Protein AF-A0A1B0GJ29-F1 (afdb_monomer_lite)

Radius of gyration: 15.92 Å; chains: 1; bounding box: 40×26×36 Å

Secondary structure (DSSP, 8-state):
-HHHHHHHHH-GGGHHHHHHHHHHHHHH--HHHHHHHHHHHHHHHTT-----TT-----HHHHHHH-TT-TTS--------HHHHHHHHHHHHHHH-

Organism: Lutzomyia longipalpis (NCBI:txid7200)

Structure (mmCIF, N/CA/C/O backbone):
data_AF-A0A1B0GJ29-F1
#
_entry.id   AF-A0A1B0GJ29-F1
#
loop_
_atom_site.group_PDB
_atom_site.id
_atom_site.type_symbol
_atom_site.label_atom_id
_atom_site.label_alt_id
_atom_site.label_comp_id
_atom_site.label_asym_id
_atom_site.label_entity_id
_atom_site.label_seq_id
_atom_site.pdbx_PDB_ins_code
_atom_site.Cartn_x
_atom_site.Cartn_y
_atom_site.Cartn_z
_atom_site.occupancy
_atom_site.B_iso_or_equiv
_atom_site.auth_seq_id
_atom_site.auth_comp_id
_atom_site.auth_asym_id
_atom_site.auth_atom_id
_atom_site.pdbx_PDB_model_num
ATOM 1 N N . MET A 1 1 ? -6.632 -14.093 0.841 1.00 64.50 1 MET A N 1
ATOM 2 C CA . MET A 1 1 ? -5.623 -13.131 0.338 1.00 64.50 1 MET A CA 1
ATOM 3 C C . MET A 1 1 ? -4.986 -13.488 -1.007 1.00 64.50 1 MET A C 1
ATOM 5 O O . MET A 1 1 ? -4.363 -12.629 -1.616 1.00 64.50 1 MET A O 1
ATOM 9 N N . PHE A 1 2 ? -5.166 -14.718 -1.501 1.00 80.62 2 PHE A N 1
ATOM 10 C CA . PHE A 1 2 ? -4.617 -15.188 -2.777 1.00 80.62 2 PHE A CA 1
ATOM 11 C C . PHE A 1 2 ? -4.910 -14.258 -3.969 1.00 80.62 2 PHE A C 1
ATOM 13 O O . PHE A 1 2 ? -4.029 -14.010 -4.783 1.00 80.62 2 PHE A O 1
ATOM 20 N N . LEU A 1 3 ? -6.113 -13.671 -4.015 1.00 87.50 3 LEU A N 1
ATOM 21 C CA . LEU A 1 3 ? -6.503 -12.731 -5.064 1.00 87.50 3 LEU A CA 1
ATOM 22 C C . LEU A 1 3 ? -5.621 -11.475 -5.102 1.00 87.50 3 LEU A C 1
ATOM 24 O O . LEU A 1 3 ? -5.167 -11.107 -6.176 1.00 87.50 3 LEU A O 1
ATOM 28 N N . SER A 1 4 ? -5.331 -10.863 -3.947 1.00 86.94 4 SER A N 1
ATOM 29 C CA . SER A 1 4 ? -4.473 -9.669 -3.884 1.00 86.94 4 SER A CA 1
ATOM 30 C C . SER A 1 4 ? -3.076 -9.969 -4.432 1.00 86.94 4 SER A C 1
ATOM 32 O O . SER A 1 4 ? -2.558 -9.229 -5.259 1.00 86.94 4 SER A O 1
ATOM 34 N N . LYS A 1 5 ? -2.513 -11.128 -4.061 1.00 87.31 5 LYS A N 1
ATOM 35 C CA . LYS A 1 5 ? -1.213 -11.584 -4.565 1.00 87.31 5 LYS A CA 1
ATOM 36 C C . LYS A 1 5 ? -1.215 -11.818 -6.076 1.00 87.31 5 LYS A C 1
ATOM 38 O O . LYS A 1 5 ? -0.321 -11.337 -6.762 1.00 87.31 5 LYS A O 1
ATOM 43 N N . GLN A 1 6 ? -2.218 -12.520 -6.602 1.00 88.62 6 GLN A N 1
ATOM 44 C CA . GLN A 1 6 ? -2.317 -12.746 -8.046 1.00 88.62 6 GLN A CA 1
ATOM 45 C C . GLN A 1 6 ? -2.510 -11.439 -8.818 1.00 88.62 6 GLN A C 1
ATOM 47 O O . GLN A 1 6 ? -1.899 -11.249 -9.865 1.00 88.62 6 GLN A O 1
ATOM 52 N N . MET A 1 7 ? -3.321 -10.517 -8.298 1.00 88.00 7 MET A N 1
ATOM 53 C CA . MET A 1 7 ? -3.526 -9.215 -8.928 1.00 88.00 7 MET A CA 1
ATOM 54 C C . MET A 1 7 ? -2.259 -8.367 -8.922 1.00 88.00 7 MET A C 1
ATOM 56 O O . MET A 1 7 ? -1.927 -7.806 -9.961 1.00 88.00 7 MET A O 1
ATOM 60 N N . ALA A 1 8 ? -1.530 -8.320 -7.807 1.00 86.75 8 ALA A N 1
ATOM 61 C CA . ALA A 1 8 ? -0.265 -7.598 -7.729 1.00 86.75 8 ALA A CA 1
ATOM 62 C C . ALA A 1 8 ? 0.745 -8.114 -8.768 1.00 86.75 8 ALA A C 1
ATOM 64 O O . ALA A 1 8 ? 1.415 -7.316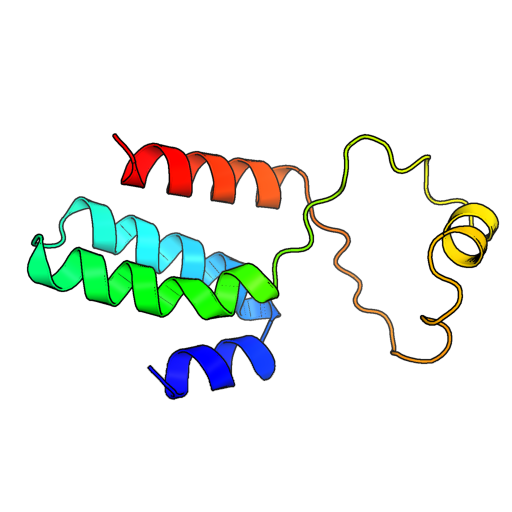 -9.417 1.00 86.75 8 ALA A O 1
ATOM 65 N N . GLN A 1 9 ? 0.794 -9.431 -8.991 1.00 84.94 9 GLN A N 1
ATOM 66 C CA . GLN A 1 9 ? 1.685 -10.050 -9.978 1.00 84.94 9 GLN A CA 1
ATOM 67 C C . GLN A 1 9 ? 1.242 -9.822 -11.430 1.00 84.94 9 GLN A C 1
ATOM 69 O O . GLN A 1 9 ? 2.081 -9.589 -12.298 1.00 84.94 9 GLN A O 1
ATOM 74 N N . LEU A 1 10 ? -0.062 -9.913 -11.708 1.00 87.25 10 LEU A N 1
ATOM 75 C CA . LEU A 1 10 ? -0.611 -9.801 -13.064 1.00 87.25 10 LEU A CA 1
ATOM 76 C C . LEU A 1 10 ? -0.808 -8.349 -13.518 1.00 87.25 10 LEU A C 1
ATOM 78 O O . LEU A 1 10 ? -0.889 -8.101 -14.720 1.00 87.25 10 LEU A O 1
ATOM 82 N N . ARG A 1 11 ? -0.953 -7.406 -12.578 1.00 84.75 11 ARG A N 1
ATOM 83 C CA . ARG A 1 11 ? -1.337 -6.007 -12.829 1.00 84.75 11 ARG A CA 1
ATOM 84 C C . ARG A 1 11 ? -0.532 -5.020 -11.960 1.00 84.75 11 ARG A C 1
ATOM 86 O O . ARG A 1 11 ? -1.129 -4.302 -11.151 1.00 84.75 11 ARG A O 1
ATOM 93 N N . PRO A 1 12 ? 0.806 -4.956 -12.094 1.00 79.56 12 PRO A N 1
ATOM 94 C CA . PRO A 1 12 ? 1.642 -4.055 -11.298 1.00 79.56 12 PRO A CA 1
ATOM 95 C C . PRO A 1 12 ? 1.291 -2.568 -11.471 1.00 79.56 12 PRO A C 1
ATOM 97 O O . PRO A 1 12 ? 1.504 -1.784 -10.548 1.00 79.56 12 PRO A O 1
ATOM 100 N N . GLU A 1 13 ? 0.676 -2.166 -12.585 1.00 82.69 13 GLU A N 1
ATOM 101 C CA . GLU A 1 13 ? 0.180 -0.796 -12.789 1.00 82.69 13 GLU A CA 1
ATOM 102 C C . GLU A 1 13 ? -0.934 -0.385 -11.810 1.00 82.69 13 GLU A C 1
ATOM 104 O O . GLU A 1 13 ? -1.193 0.803 -11.631 1.00 82.69 13 GLU A O 1
ATOM 109 N N . LEU A 1 14 ? -1.587 -1.345 -11.146 1.00 83.88 14 LEU A N 1
ATOM 110 C CA . LEU A 1 14 ? -2.617 -1.069 -10.143 1.00 83.88 14 LEU A CA 1
ATOM 111 C C . LEU A 1 14 ? -2.042 -0.813 -8.746 1.00 83.88 14 LEU A C 1
ATOM 113 O O . LEU A 1 14 ? -2.803 -0.519 -7.829 1.00 83.88 14 LEU A O 1
ATOM 117 N N . THR A 1 15 ? -0.720 -0.885 -8.572 1.00 85.25 15 THR A N 1
ATOM 118 C CA . THR A 1 15 ? -0.075 -0.701 -7.265 1.00 85.25 15 THR A CA 1
ATOM 119 C C . THR A 1 15 ? -0.480 0.625 -6.631 1.00 85.25 15 THR A C 1
ATOM 121 O O . THR A 1 15 ? -1.004 0.632 -5.522 1.00 85.25 15 THR A O 1
ATOM 124 N N . MET A 1 16 ? -0.384 1.738 -7.359 1.00 79.62 16 MET A N 1
ATOM 125 C CA . MET A 1 16 ? -0.763 3.043 -6.807 1.00 79.62 16 MET A CA 1
ATOM 126 C C . MET A 1 16 ? -2.230 3.218 -6.439 1.00 79.62 16 MET A C 1
ATOM 128 O O . MET A 1 16 ? -2.494 3.615 -5.299 1.00 79.62 16 MET A O 1
ATOM 132 N N . PRO A 1 17 ? -3.198 2.917 -7.320 1.00 82.44 17 PRO A N 1
ATOM 133 C CA . PRO A 1 17 ? -4.599 3.008 -6.931 1.00 82.44 17 PRO A CA 1
ATOM 134 C C . PRO A 1 17 ? -4.939 2.063 -5.769 1.00 82.44 17 PRO A C 1
ATOM 136 O O . PRO A 1 17 ? -5.733 2.434 -4.909 1.00 82.44 17 PRO A O 1
ATOM 139 N N . MET A 1 18 ? -4.299 0.893 -5.668 1.00 87.06 18 MET A N 1
ATOM 140 C CA . MET A 1 18 ? -4.508 -0.026 -4.544 1.00 87.06 18 MET A CA 1
ATOM 141 C C . MET A 1 18 ? -3.965 0.511 -3.220 1.00 87.06 18 MET A C 1
ATOM 143 O O . MET A 1 18 ? -4.646 0.392 -2.203 1.00 87.06 18 MET A O 1
ATOM 147 N N . PHE A 1 19 ? -2.782 1.134 -3.220 1.00 85.62 19 PHE A N 1
ATOM 148 C CA . PHE A 1 19 ? -2.255 1.817 -2.035 1.00 85.62 19 PHE A CA 1
ATOM 149 C C . PHE A 1 19 ? -3.185 2.941 -1.579 1.00 85.62 19 PHE A C 1
ATOM 151 O O . PHE A 1 19 ? -3.556 2.984 -0.408 1.00 85.62 19 PHE A O 1
ATOM 158 N N . SER A 1 20 ? -3.604 3.812 -2.501 1.00 82.50 20 SER A N 1
ATOM 159 C CA . SER A 1 20 ? -4.501 4.931 -2.191 1.00 82.50 20 SER A CA 1
ATOM 160 C C . SER A 1 20 ? -5.833 4.453 -1.600 1.00 82.50 20 SER A C 1
ATOM 162 O O . SER A 1 20 ? -6.246 4.927 -0.540 1.00 82.50 20 SER A O 1
ATOM 164 N N . GLU A 1 21 ? -6.462 3.455 -2.223 1.00 87.75 21 GLU A N 1
ATOM 165 C CA . GLU A 1 21 ? -7.740 2.901 -1.772 1.00 87.75 21 GLU A CA 1
ATOM 166 C C . GLU A 1 21 ? -7.622 2.225 -0.400 1.00 87.75 21 GLU A C 1
ATOM 168 O O . GLU A 1 21 ? -8.438 2.462 0.495 1.00 87.75 21 GLU A O 1
ATOM 173 N N . ILE A 1 22 ? -6.596 1.390 -0.199 1.00 87.81 22 ILE A N 1
ATOM 174 C CA . ILE A 1 22 ? -6.398 0.683 1.071 1.00 87.81 22 ILE A CA 1
ATOM 175 C C . ILE A 1 22 ? -6.134 1.678 2.202 1.00 87.81 22 ILE A C 1
ATOM 177 O O . ILE A 1 22 ? -6.742 1.543 3.267 1.00 87.81 22 ILE A O 1
ATOM 181 N N . THR A 1 23 ? -5.289 2.688 1.983 1.00 82.88 23 THR A N 1
ATOM 182 C CA . THR A 1 23 ? -5.011 3.703 3.003 1.00 82.88 23 THR A CA 1
ATOM 183 C C . THR A 1 23 ? -6.243 4.547 3.309 1.00 82.88 23 THR A C 1
ATOM 185 O O . THR A 1 23 ? -6.540 4.757 4.483 1.00 82.88 23 THR A O 1
ATOM 188 N N . HIS A 1 24 ? -7.020 4.953 2.300 1.00 84.56 24 HIS A N 1
ATOM 189 C CA . HIS A 1 24 ? -8.281 5.670 2.511 1.00 84.56 24 HIS A CA 1
ATOM 190 C C . HIS A 1 24 ? -9.262 4.856 3.371 1.00 84.56 24 HIS A C 1
ATOM 192 O O . HIS A 1 24 ? -9.794 5.354 4.367 1.00 84.56 24 HIS A O 1
ATOM 198 N N . ARG A 1 25 ? -9.450 3.565 3.063 1.00 87.25 25 ARG A N 1
ATOM 199 C CA . ARG A 1 25 ? -10.316 2.677 3.860 1.00 87.25 25 ARG A CA 1
ATOM 200 C C . ARG A 1 25 ? -9.776 2.444 5.269 1.00 87.25 25 ARG A C 1
ATOM 202 O O . ARG A 1 25 ? -10.565 2.276 6.195 1.00 87.25 25 ARG A O 1
ATOM 209 N N . PHE A 1 26 ? -8.458 2.445 5.450 1.00 84.56 26 PHE A N 1
ATOM 210 C CA . PHE A 1 26 ? -7.826 2.232 6.751 1.00 84.56 26 PHE A CA 1
ATOM 211 C C . PHE A 1 26 ? -8.195 3.321 7.771 1.00 84.56 26 PHE A C 1
ATOM 213 O O . PHE A 1 26 ? -8.408 3.001 8.944 1.00 84.56 26 PHE A O 1
ATOM 220 N N . GLN A 1 27 ? -8.347 4.576 7.323 1.00 78.50 27 GLN A N 1
ATOM 221 C CA . GLN A 1 27 ? -8.665 5.733 8.178 1.00 78.50 27 GLN A CA 1
ATOM 222 C C . GLN A 1 27 ? -9.927 5.507 9.018 1.00 78.50 27 GLN A C 1
ATOM 224 O O . GLN A 1 27 ? -9.953 5.785 10.216 1.00 78.50 27 GLN A O 1
ATOM 229 N N . THR A 1 28 ? -10.963 4.945 8.398 1.00 82.00 28 THR A N 1
ATOM 230 C CA . THR A 1 28 ? -12.285 4.750 9.013 1.00 82.00 28 THR A CA 1
ATOM 231 C C . THR A 1 28 ? -12.568 3.291 9.381 1.00 82.00 28 THR A C 1
ATOM 233 O O . THR A 1 28 ? -13.600 2.986 9.983 1.00 82.00 28 THR A O 1
ATOM 236 N N . ALA A 1 29 ? -11.652 2.371 9.062 1.00 86.69 29 ALA A N 1
ATOM 237 C CA . ALA A 1 29 ? -11.803 0.953 9.354 1.00 86.69 29 ALA A CA 1
ATOM 238 C C . ALA A 1 29 ? -11.701 0.650 10.855 1.00 86.69 29 ALA A C 1
ATOM 240 O O . ALA A 1 29 ? -10.827 1.152 11.566 1.00 86.69 29 ALA A O 1
ATOM 241 N N . ARG A 1 30 ? -12.554 -0.275 11.311 1.00 88.06 30 ARG A N 1
ATOM 242 C CA . ARG A 1 30 ? -12.455 -0.909 12.635 1.00 88.06 30 ARG A CA 1
ATOM 243 C C . ARG A 1 30 ? -11.155 -1.712 12.755 1.00 88.06 30 ARG A C 1
ATOM 245 O O . ARG A 1 30 ? -10.648 -2.214 11.752 1.00 88.06 30 ARG A O 1
ATOM 252 N N . ALA A 1 31 ? -10.664 -1.903 13.981 1.00 82.12 31 ALA A N 1
ATOM 253 C CA . ALA A 1 31 ? -9.405 -2.606 14.263 1.00 82.12 31 ALA A CA 1
ATOM 254 C C . ALA A 1 31 ? -9.298 -3.990 13.586 1.00 82.12 31 ALA A C 1
ATOM 256 O O . ALA A 1 31 ? -8.272 -4.319 12.998 1.00 82.12 31 ALA A O 1
ATOM 257 N N . GLU A 1 32 ? -10.383 -4.763 13.579 1.00 85.06 32 GLU A N 1
ATOM 258 C CA . GLU A 1 32 ? -10.458 -6.091 12.947 1.00 85.06 32 GLU A CA 1
ATOM 259 C C . GLU A 1 32 ? -10.257 -6.040 11.419 1.00 85.06 32 GLU A C 1
ATOM 261 O O . GLU A 1 32 ? -9.650 -6.925 10.813 1.00 85.06 32 GLU A O 1
ATOM 266 N N . VAL A 1 33 ? -10.731 -4.966 10.783 1.00 86.56 33 VAL A N 1
ATOM 267 C CA . VAL A 1 33 ? -10.645 -4.759 9.330 1.00 86.56 33 VAL A CA 1
ATOM 268 C C . VAL A 1 33 ? -9.281 -4.190 8.939 1.00 86.56 33 VAL A C 1
ATOM 270 O O . VAL A 1 33 ? -8.758 -4.533 7.880 1.00 86.56 33 VAL A O 1
ATOM 273 N N . ARG A 1 34 ? -8.663 -3.382 9.809 1.00 85.69 34 ARG A N 1
ATOM 274 C CA . ARG A 1 34 ? -7.322 -2.808 9.604 1.00 85.69 34 ARG A CA 1
ATOM 275 C C . ARG A 1 34 ? -6.265 -3.879 9.338 1.00 85.69 34 ARG A C 1
ATOM 277 O O . ARG A 1 34 ? -5.484 -3.739 8.400 1.00 85.69 34 ARG A O 1
ATOM 284 N N . VAL A 1 35 ? -6.289 -4.981 10.090 1.00 86.50 35 VAL A N 1
ATOM 285 C CA . VAL A 1 35 ? -5.373 -6.117 9.871 1.00 86.50 35 VAL A CA 1
ATOM 286 C C . VAL A 1 35 ? -5.574 -6.720 8.479 1.00 86.50 35 VAL A C 1
ATOM 288 O O . VAL A 1 35 ? -4.607 -6.955 7.760 1.00 86.50 35 VAL A O 1
ATOM 291 N N . SER A 1 36 ? -6.827 -6.907 8.058 1.00 88.94 36 SER A N 1
ATOM 292 C CA . SER A 1 36 ? -7.148 -7.461 6.735 1.00 88.94 36 SER A CA 1
ATOM 293 C C . SER A 1 36 ? -6.707 -6.539 5.592 1.00 88.94 36 SER A C 1
ATOM 295 O O . SER A 1 36 ? -6.206 -7.016 4.572 1.00 88.94 36 SER A O 1
ATOM 297 N N . LEU A 1 37 ? -6.861 -5.223 5.764 1.00 88.44 37 LEU A N 1
ATOM 298 C CA . LEU A 1 37 ? -6.406 -4.203 4.816 1.00 88.44 37 LEU A CA 1
ATOM 299 C C . LEU A 1 37 ? -4.878 -4.199 4.673 1.00 88.44 37 LEU A C 1
ATOM 301 O O . LEU A 1 37 ? -4.374 -4.213 3.553 1.00 88.44 37 LEU A O 1
ATOM 305 N N . LEU A 1 38 ? -4.145 -4.262 5.787 1.00 86.62 38 LEU A N 1
ATOM 306 C CA . LEU A 1 38 ? -2.679 -4.316 5.790 1.00 86.62 38 LEU A CA 1
ATOM 307 C C . LEU A 1 38 ? -2.139 -5.577 5.131 1.00 86.62 38 LEU A C 1
ATOM 309 O O . LEU A 1 38 ? -1.252 -5.521 4.283 1.00 86.62 38 LEU A O 1
ATOM 313 N N . GLN A 1 39 ? -2.709 -6.722 5.483 1.00 88.50 39 GLN A N 1
ATOM 314 C CA . GLN A 1 39 ? -2.350 -7.973 4.844 1.00 88.50 39 GLN A CA 1
ATOM 315 C C . GLN A 1 39 ? -2.650 -7.906 3.326 1.00 88.50 39 GLN A C 1
ATOM 317 O O . GLN A 1 39 ? -1.868 -8.401 2.516 1.00 88.50 39 GLN A O 1
ATOM 322 N N . CYS A 1 40 ? -3.738 -7.236 2.911 1.00 89.00 40 CYS A N 1
ATOM 323 C CA . CYS A 1 40 ? -4.080 -7.054 1.496 1.00 89.00 40 CYS A CA 1
ATOM 324 C C . CYS A 1 40 ? -3.047 -6.199 0.757 1.00 89.00 40 CYS A C 1
ATOM 326 O O . CYS A 1 40 ? -2.779 -6.478 -0.409 1.00 89.00 40 CYS A O 1
ATOM 328 N N . LEU A 1 41 ? -2.465 -5.210 1.439 1.00 87.00 41 LEU A N 1
ATOM 329 C CA . LEU A 1 41 ? -1.447 -4.299 0.914 1.00 87.00 41 LEU A CA 1
ATOM 330 C C . LEU A 1 41 ? -0.086 -4.980 0.711 1.00 87.00 41 LEU A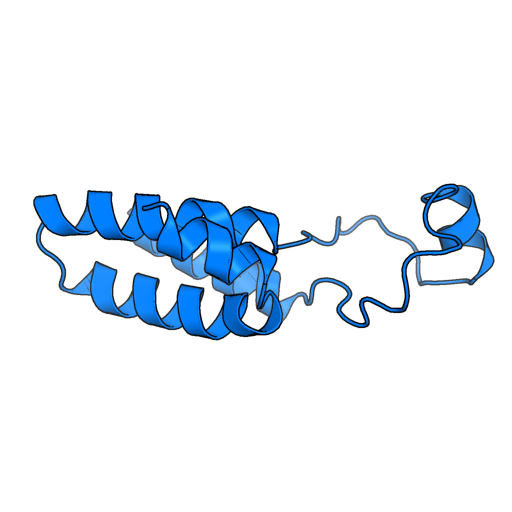 C 1
ATOM 332 O O . LEU A 1 41 ? 0.660 -4.605 -0.187 1.00 87.00 41 LEU A O 1
ATOM 336 N N . LEU A 1 42 ? 0.220 -6.003 1.511 1.00 87.06 42 LEU A N 1
ATOM 337 C CA . LEU A 1 42 ? 1.517 -6.681 1.535 1.00 87.06 42 LEU A CA 1
ATOM 338 C C . LEU A 1 42 ? 2.049 -7.126 0.155 1.00 87.06 42 LEU A C 1
ATOM 340 O O . LEU A 1 42 ? 3.171 -6.755 -0.174 1.00 87.06 42 LEU A O 1
ATOM 344 N N . PRO A 1 43 ? 1.294 -7.847 -0.696 1.00 86.75 43 PRO A N 1
ATOM 345 C CA . PRO A 1 43 ? 1.791 -8.230 -2.020 1.00 86.75 43 PRO A CA 1
ATOM 346 C C . PRO A 1 43 ? 2.012 -7.044 -2.970 1.00 86.75 43 PRO A C 1
ATOM 348 O O . PRO A 1 43 ? 2.764 -7.175 -3.928 1.00 86.75 43 PRO A O 1
ATOM 351 N N . TRP A 1 44 ? 1.377 -5.892 -2.731 1.00 85.69 44 TRP A N 1
ATOM 352 C CA . TRP A 1 44 ? 1.567 -4.696 -3.556 1.00 85.69 44 TRP A CA 1
ATOM 353 C C . TRP A 1 44 ? 2.868 -3.967 -3.222 1.00 85.69 44 TRP A C 1
ATOM 355 O O . TRP A 1 44 ? 3.423 -3.313 -4.099 1.00 85.69 44 TRP A O 1
ATOM 365 N N . LEU A 1 45 ? 3.392 -4.113 -1.998 1.00 81.50 45 LEU A N 1
ATOM 366 C CA . LEU A 1 45 ? 4.720 -3.599 -1.635 1.00 81.50 45 LEU A CA 1
ATOM 367 C C . LEU A 1 45 ? 5.828 -4.241 -2.479 1.00 81.50 45 LEU A C 1
ATOM 369 O O . LEU A 1 45 ? 6.811 -3.577 -2.778 1.00 81.50 45 LEU A O 1
ATOM 373 N N . GLU A 1 46 ? 5.661 -5.495 -2.915 1.00 80.31 46 GLU A N 1
ATOM 374 C CA . GLU A 1 46 ? 6.643 -6.185 -3.769 1.00 80.31 46 GLU A CA 1
ATOM 375 C C . GLU A 1 46 ? 6.792 -5.532 -5.156 1.00 80.31 46 GLU A C 1
ATOM 377 O O . GLU A 1 46 ? 7.812 -5.714 -5.819 1.00 80.31 46 GLU A O 1
ATOM 382 N N . ASN A 1 47 ? 5.798 -4.753 -5.593 1.00 76.50 47 ASN A N 1
ATOM 383 C CA . ASN A 1 47 ? 5.844 -4.007 -6.852 1.00 76.50 47 ASN A CA 1
ATOM 384 C C . ASN A 1 47 ? 6.529 -2.640 -6.718 1.00 76.50 47 ASN A C 1
ATOM 386 O O . ASN A 1 47 ? 6.710 -1.950 -7.722 1.00 76.50 47 ASN A O 1
ATOM 390 N N . VAL A 1 48 ? 6.866 -2.226 -5.497 1.00 70.94 48 VAL A N 1
ATOM 391 C CA . VAL A 1 48 ? 7.463 -0.923 -5.218 1.00 70.94 48 VAL A CA 1
ATOM 392 C C . VAL A 1 48 ? 8.974 -1.081 -5.228 1.00 70.94 48 VAL A C 1
ATOM 394 O O . VAL A 1 48 ? 9.571 -1.606 -4.291 1.00 70.94 48 VAL A O 1
ATOM 397 N N . GLU A 1 49 ? 9.605 -0.590 -6.286 1.00 65.62 49 GLU A N 1
ATOM 398 C CA . GLU A 1 49 ? 11.052 -0.431 -6.311 1.00 65.62 49 GLU A CA 1
ATOM 399 C C . GLU A 1 49 ? 11.400 0.917 -5.673 1.00 65.62 49 GLU A C 1
ATOM 401 O O . GLU A 1 49 ? 11.153 1.980 -6.244 1.00 65.62 49 GLU A O 1
ATOM 406 N N . LEU A 1 50 ? 11.925 0.881 -4.447 1.00 60.06 50 LEU A N 1
ATOM 407 C CA . LEU A 1 50 ? 12.447 2.077 -3.794 1.00 60.06 50 LEU A CA 1
ATOM 408 C C . LEU A 1 50 ? 13.727 2.484 -4.522 1.00 60.06 50 LEU A C 1
ATOM 410 O O . LEU A 1 50 ? 14.724 1.761 -4.483 1.00 60.06 50 LEU A O 1
ATOM 414 N N . VAL A 1 51 ? 13.715 3.643 -5.180 1.00 54.41 51 VAL A N 1
ATOM 415 C CA . VAL A 1 51 ? 14.943 4.197 -5.752 1.00 54.41 51 VAL A CA 1
ATOM 416 C C . VAL A 1 51 ? 15.844 4.580 -4.592 1.00 54.41 51 VAL A C 1
ATOM 418 O O . VAL A 1 51 ? 15.568 5.524 -3.852 1.00 54.41 51 VAL A O 1
ATOM 421 N N . ALA A 1 52 ? 16.925 3.826 -4.405 1.00 50.81 52 ALA A N 1
ATOM 422 C CA . ALA A 1 52 ? 17.989 4.258 -3.520 1.00 50.81 52 ALA A CA 1
ATOM 423 C C . ALA A 1 52 ? 18.466 5.633 -4.010 1.00 50.81 52 ALA A C 1
ATOM 425 O O . ALA A 1 52 ? 18.867 5.779 -5.165 1.00 50.81 52 ALA A O 1
ATOM 426 N N . ALA A 1 53 ? 18.450 6.638 -3.132 1.00 49.00 53 ALA A N 1
ATOM 427 C CA . ALA A 1 53 ? 18.898 8.003 -3.427 1.00 49.00 53 ALA A CA 1
ATOM 428 C C . ALA A 1 53 ? 20.369 8.094 -3.904 1.00 49.00 53 ALA A C 1
ATOM 430 O O . ALA A 1 53 ? 20.856 9.173 -4.226 1.00 49.00 53 ALA A O 1
ATOM 431 N N . SER A 1 54 ? 21.089 6.969 -3.941 1.00 49.03 54 SER A N 1
ATOM 432 C CA . SER A 1 54 ? 22.477 6.842 -4.371 1.00 49.03 54 SER A CA 1
ATOM 433 C C . SER A 1 54 ? 22.666 6.372 -5.817 1.00 49.03 54 SER A C 1
ATOM 435 O O . SER A 1 54 ? 23.818 6.217 -6.223 1.00 49.03 54 SER A O 1
ATOM 437 N N . VAL A 1 55 ? 21.609 6.126 -6.604 1.00 50.19 55 VAL A N 1
ATOM 438 C CA . VAL A 1 55 ? 21.794 5.712 -8.006 1.00 50.19 55 VAL A CA 1
ATOM 439 C C . VAL A 1 55 ? 22.272 6.922 -8.825 1.00 50.19 55 VAL A C 1
ATOM 441 O O . VAL A 1 55 ? 21.529 7.896 -8.961 1.00 50.19 55 VAL A O 1
ATOM 444 N N . PRO A 1 56 ? 23.508 6.907 -9.364 1.00 46.28 56 PRO A N 1
ATOM 445 C CA . PRO A 1 56 ? 24.002 7.991 -10.205 1.00 46.28 56 PRO A CA 1
ATOM 446 C C . PRO A 1 56 ? 23.123 8.126 -11.460 1.00 46.28 56 PRO A C 1
ATOM 448 O O . PRO A 1 56 ? 22.515 7.135 -11.876 1.00 46.28 56 PRO A O 1
ATOM 451 N N . PRO A 1 57 ? 23.053 9.321 -12.082 1.00 52.16 57 PRO A N 1
ATOM 452 C CA . PRO A 1 57 ? 22.211 9.568 -13.250 1.00 52.16 57 PRO A CA 1
ATOM 453 C C . PRO A 1 57 ? 22.376 8.450 -14.281 1.00 52.16 57 PRO A C 1
ATOM 455 O O . PRO A 1 57 ? 23.497 8.002 -14.53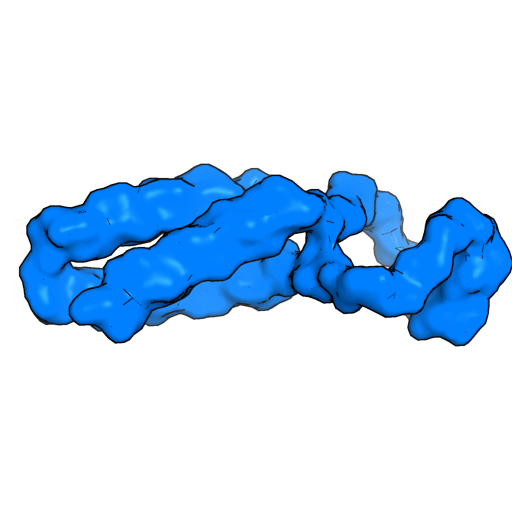9 1.00 52.16 57 PRO A O 1
ATOM 458 N N . ALA A 1 58 ? 21.246 7.974 -14.811 1.00 55.38 58 ALA A N 1
ATOM 459 C CA . ALA A 1 58 ? 21.160 6.822 -15.699 1.00 55.38 58 ALA A CA 1
ATOM 460 C C . ALA A 1 58 ? 21.971 7.061 -16.980 1.00 55.38 58 ALA A C 1
ATOM 462 O O . ALA A 1 58 ? 21.467 7.528 -17.998 1.00 55.38 58 ALA A O 1
ATOM 463 N N . THR A 1 59 ? 23.258 6.741 -16.924 1.00 56.88 59 THR A N 1
ATOM 464 C CA . THR A 1 59 ? 24.068 6.532 -18.113 1.00 56.88 59 THR A CA 1
ATOM 465 C C . THR A 1 59 ? 23.882 5.072 -18.523 1.00 56.88 59 THR A C 1
ATOM 467 O O . THR A 1 59 ? 23.779 4.204 -17.654 1.00 56.88 59 THR A O 1
ATOM 470 N N . PRO A 1 60 ? 23.851 4.750 -19.826 1.00 59.22 60 PRO A N 1
ATOM 471 C CA . PRO A 1 60 ? 23.694 3.365 -20.277 1.00 59.22 60 PRO A CA 1
ATOM 472 C C . PRO A 1 60 ? 24.707 2.403 -19.632 1.00 59.22 60 PRO A C 1
ATOM 474 O O . PRO A 1 60 ? 24.395 1.247 -19.366 1.00 59.22 60 PRO A O 1
ATOM 477 N N . LEU A 1 61 ? 25.907 2.905 -19.320 1.00 62.59 61 LEU A N 1
ATOM 478 C CA . LEU A 1 61 ? 26.974 2.153 -18.663 1.00 62.59 61 LEU A CA 1
ATOM 479 C C . LEU A 1 61 ? 26.724 1.899 -17.171 1.00 62.59 61 LEU A C 1
ATOM 481 O O . LEU A 1 61 ? 27.017 0.800 -16.703 1.00 62.59 61 LEU A O 1
ATOM 485 N N . SER A 1 62 ? 26.174 2.862 -16.418 1.00 61.19 62 SER A N 1
ATOM 486 C CA . SER A 1 62 ? 25.904 2.655 -14.987 1.00 61.19 62 SER A CA 1
ATOM 487 C C . SER A 1 62 ? 24.849 1.571 -14.765 1.00 61.19 62 SER A C 1
ATOM 489 O O . SER A 1 62 ? 24.984 0.770 -13.844 1.00 61.19 62 SER A O 1
ATOM 491 N N . TYR A 1 63 ? 23.859 1.471 -15.652 1.00 56.16 63 TYR A N 1
ATOM 492 C CA . TYR A 1 63 ? 22.827 0.436 -15.581 1.00 56.16 63 TYR A CA 1
ATOM 493 C C . TYR A 1 63 ? 23.385 -0.977 -15.815 1.00 56.16 63 TYR A C 1
ATOM 495 O O . TYR A 1 63 ? 23.117 -1.881 -15.028 1.00 56.16 63 TYR A O 1
ATOM 503 N N . ILE A 1 64 ? 24.224 -1.155 -16.843 1.00 65.56 64 ILE A N 1
ATOM 504 C CA . ILE A 1 64 ? 24.858 -2.447 -17.162 1.00 65.56 64 ILE A CA 1
ATOM 505 C C . ILE A 1 64 ? 25.779 -2.908 -16.024 1.00 65.56 64 ILE A C 1
ATOM 507 O O . ILE A 1 64 ? 25.837 -4.097 -15.717 1.00 65.56 64 ILE A O 1
ATOM 511 N N . MET A 1 65 ? 26.487 -1.972 -15.385 1.00 62.81 65 MET A N 1
ATOM 512 C CA . MET A 1 65 ? 27.447 -2.284 -14.325 1.00 62.81 65 MET A CA 1
ATOM 513 C C . MET A 1 65 ? 26.776 -2.644 -12.992 1.00 62.81 65 MET A C 1
ATOM 515 O O . MET A 1 65 ? 27.307 -3.471 -12.255 1.00 62.81 65 MET A O 1
ATOM 519 N N . TYR A 1 66 ? 25.616 -2.050 -12.687 1.00 56.53 66 TYR A N 1
ATOM 520 C CA . TYR A 1 66 ? 24.873 -2.318 -11.449 1.00 56.53 66 TYR A CA 1
ATOM 521 C C . TYR A 1 66 ? 23.818 -3.430 -11.583 1.00 56.53 66 TYR A C 1
ATOM 523 O O . TYR A 1 66 ? 23.512 -4.083 -10.588 1.00 56.53 66 TYR A O 1
ATOM 531 N N . TYR A 1 67 ? 23.294 -3.689 -12.787 1.00 53.59 67 TYR A N 1
ATOM 532 C CA . TYR A 1 67 ? 22.234 -4.679 -13.035 1.00 53.59 67 TYR A CA 1
ATOM 533 C C . TYR A 1 67 ? 22.550 -5.582 -14.244 1.00 53.59 67 TYR A C 1
ATOM 535 O O . TYR A 1 67 ? 21.818 -5.562 -15.241 1.00 53.59 67 TYR A O 1
ATOM 543 N N . PRO A 1 68 ? 23.610 -6.413 -14.175 1.00 54.69 68 PRO A N 1
ATOM 544 C CA . PRO A 1 68 ? 24.114 -7.187 -15.315 1.00 54.69 68 PRO A CA 1
ATOM 545 C C . PRO A 1 68 ? 23.135 -8.246 -15.859 1.00 54.69 68 PRO A C 1
ATOM 547 O O . PRO A 1 68 ? 23.327 -8.737 -16.967 1.00 54.69 68 PRO A O 1
ATOM 550 N N . ASP A 1 69 ? 22.074 -8.579 -15.117 1.00 54.91 69 ASP A N 1
ATOM 551 C CA . ASP A 1 69 ? 21.165 -9.699 -15.417 1.00 54.91 69 ASP A CA 1
ATOM 552 C C . ASP A 1 69 ? 19.821 -9.270 -16.055 1.00 54.91 69 ASP A C 1
ATOM 554 O O . ASP A 1 69 ? 18.900 -10.066 -16.243 1.00 54.91 69 ASP A O 1
ATOM 558 N N . THR A 1 70 ? 19.664 -7.984 -16.389 1.00 54.75 70 THR A N 1
ATOM 559 C CA . THR A 1 70 ? 18.383 -7.413 -16.866 1.00 54.75 70 THR A CA 1
ATOM 560 C C . THR A 1 70 ? 18.217 -7.396 -18.389 1.00 54.75 70 THR A C 1
ATOM 562 O O . THR A 1 70 ? 17.165 -6.997 -18.890 1.00 54.75 70 THR A O 1
ATOM 565 N N . GLY A 1 71 ? 19.200 -7.895 -19.143 1.00 48.50 71 GLY A N 1
ATOM 566 C CA . GLY A 1 71 ? 19.299 -7.760 -20.603 1.00 48.50 71 GLY A CA 1
ATOM 567 C C . GLY A 1 71 ? 18.203 -8.410 -21.463 1.00 48.50 71 GLY A C 1
ATOM 568 O O . GLY A 1 71 ? 18.313 -8.356 -22.682 1.00 48.50 71 GLY A O 1
ATOM 569 N N . ASN A 1 72 ? 17.157 -9.020 -20.890 1.00 47.25 72 ASN A N 1
ATOM 570 C CA . ASN A 1 72 ? 16.106 -9.668 -21.688 1.00 47.25 72 ASN A CA 1
ATOM 571 C C . ASN A 1 72 ? 14.678 -9.597 -21.116 1.00 47.25 72 ASN A C 1
ATOM 573 O O . ASN A 1 72 ? 13.761 -10.208 -21.667 1.00 47.25 72 ASN A O 1
ATOM 577 N N . LYS A 1 73 ? 14.445 -8.863 -20.020 1.00 47.84 73 LYS A N 1
ATOM 578 C CA . LYS A 1 73 ? 13.084 -8.612 -19.523 1.00 47.84 73 LYS A CA 1
ATOM 579 C C . LYS A 1 73 ? 12.676 -7.217 -19.958 1.00 47.84 73 LYS A C 1
ATOM 581 O O . LYS A 1 73 ? 13.159 -6.229 -19.420 1.00 47.84 73 LYS A O 1
ATOM 586 N N . GLY A 1 74 ? 11.829 -7.179 -20.987 1.00 42.62 74 GLY A N 1
ATOM 587 C CA . GLY A 1 74 ? 11.337 -5.965 -21.622 1.00 42.62 74 GLY A CA 1
ATOM 588 C C . GLY A 1 74 ? 11.012 -4.854 -20.626 1.00 42.62 74 GLY A C 1
ATOM 589 O O . GLY A 1 74 ? 10.403 -5.108 -19.588 1.00 42.62 74 GLY A O 1
ATOM 590 N N . ARG A 1 75 ? 11.464 -3.644 -20.985 1.00 49.34 75 ARG A N 1
ATOM 591 C CA . ARG A 1 75 ? 11.107 -2.328 -20.431 1.00 49.34 75 ARG A CA 1
ATOM 592 C C . ARG A 1 75 ? 9.970 -2.399 -19.405 1.00 49.34 75 ARG A C 1
ATOM 594 O O . ARG A 1 75 ? 8.801 -2.270 -19.754 1.00 49.34 75 ARG A O 1
ATOM 601 N N . ARG A 1 76 ? 10.321 -2.524 -18.124 1.00 48.22 76 ARG A N 1
ATOM 602 C CA . ARG A 1 76 ? 9.518 -1.924 -17.056 1.00 48.22 76 ARG A CA 1
ATOM 603 C C . ARG A 1 76 ? 9.916 -0.452 -1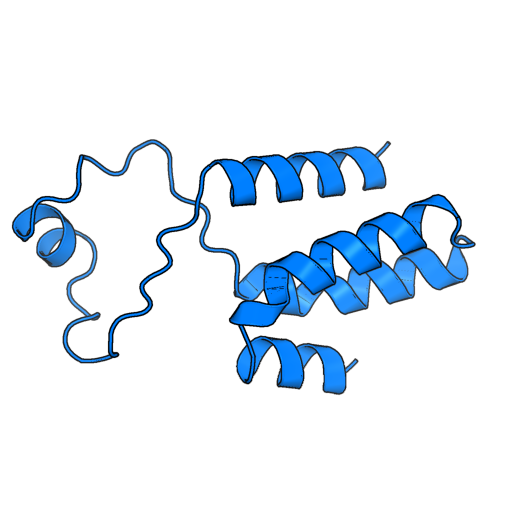7.009 1.00 48.22 76 ARG A C 1
ATOM 605 O O . ARG A 1 76 ? 10.748 -0.052 -16.206 1.00 48.22 76 ARG A O 1
ATOM 612 N N . GLU A 1 77 ? 9.410 0.336 -17.955 1.00 41.75 77 GLU A N 1
ATOM 613 C CA . GLU A 1 77 ? 9.462 1.795 -17.845 1.00 41.75 77 GLU A CA 1
ATOM 614 C C . GLU A 1 77 ? 8.607 2.195 -16.644 1.00 41.75 77 GLU A C 1
ATOM 616 O O . GLU A 1 77 ? 7.383 2.234 -16.704 1.00 41.75 77 GLU A O 1
ATOM 621 N N . GLY A 1 78 ? 9.287 2.374 -15.519 1.00 47.56 78 GLY A N 1
ATOM 622 C CA . GLY A 1 78 ? 8.704 2.637 -14.215 1.00 47.56 78 GLY A CA 1
ATOM 623 C C . GLY A 1 78 ? 9.801 2.634 -13.162 1.00 47.56 78 GLY A C 1
ATOM 624 O O . GLY A 1 78 ? 9.682 1.942 -12.159 1.00 47.56 78 GLY A O 1
ATOM 625 N N . SER A 1 79 ? 10.897 3.357 -13.421 1.00 49.97 79 SER A N 1
ATOM 626 C CA . SER A 1 79 ? 11.844 3.748 -12.375 1.00 49.97 79 SER A CA 1
ATOM 627 C C . SER A 1 79 ? 11.033 4.327 -11.219 1.00 49.97 79 SER A C 1
ATOM 629 O O . SER A 1 79 ? 10.263 5.261 -11.457 1.00 49.97 79 SER A O 1
ATOM 631 N N . GLY A 1 80 ? 11.143 3.746 -10.021 1.00 55.50 80 GLY A N 1
ATOM 632 C CA . GLY A 1 80 ? 10.382 4.189 -8.855 1.00 55.50 80 GLY A CA 1
ATOM 633 C C . GLY A 1 80 ? 10.422 5.711 -8.739 1.00 55.50 80 GLY A C 1
ATOM 634 O O . GLY A 1 80 ? 11.485 6.323 -8.766 1.00 55.50 80 GLY A O 1
ATOM 635 N N . SER A 1 81 ? 9.259 6.350 -8.720 1.00 59.00 81 SER A N 1
ATOM 636 C CA . SER A 1 81 ? 9.220 7.805 -8.671 1.00 59.00 81 SER A CA 1
ATOM 637 C C . SER A 1 81 ? 9.382 8.276 -7.221 1.00 59.00 81 SER A C 1
ATOM 639 O O . SER A 1 81 ? 9.036 7.574 -6.262 1.00 59.00 81 SER A O 1
ATOM 641 N N . THR A 1 82 ? 9.941 9.463 -7.025 1.00 56.25 82 THR A N 1
ATOM 642 C CA . THR A 1 82 ? 10.027 10.089 -5.699 1.00 56.25 82 THR A CA 1
ATOM 643 C C . THR A 1 82 ? 8.639 10.300 -5.107 1.00 56.25 82 THR A C 1
ATOM 645 O O . THR A 1 82 ? 8.424 10.026 -3.932 1.00 56.25 82 THR A O 1
ATOM 648 N N . GLU A 1 83 ? 7.665 10.640 -5.949 1.00 59.72 83 GLU A N 1
ATOM 649 C CA . GLU A 1 83 ? 6.252 10.774 -5.591 1.00 59.72 83 GLU A CA 1
ATOM 650 C C . GLU A 1 83 ? 5.677 9.437 -5.109 1.00 59.72 83 GLU A C 1
ATOM 652 O O . GLU A 1 83 ? 4.917 9.388 -4.141 1.00 59.72 83 GLU A O 1
ATOM 657 N N . ALA A 1 84 ? 6.078 8.334 -5.751 1.00 59.25 84 ALA A N 1
ATOM 658 C CA . ALA A 1 84 ? 5.686 6.998 -5.339 1.00 59.25 84 ALA A CA 1
ATOM 659 C C . ALA A 1 84 ? 6.198 6.650 -3.942 1.00 59.25 84 ALA A C 1
ATOM 661 O O . ALA A 1 84 ? 5.458 6.131 -3.104 1.00 59.25 84 ALA A O 1
ATOM 662 N N . THR A 1 85 ? 7.459 6.984 -3.697 1.00 62.25 85 THR A N 1
ATOM 663 C CA . THR A 1 85 ? 8.136 6.742 -2.426 1.00 62.25 85 THR A CA 1
ATOM 664 C C . THR A 1 85 ? 7.534 7.599 -1.315 1.00 62.25 85 THR A C 1
ATOM 666 O O . THR A 1 85 ? 7.170 7.071 -0.266 1.00 62.25 85 THR A O 1
ATOM 669 N N . GLU A 1 86 ? 7.351 8.898 -1.548 1.00 66.06 86 GLU A N 1
ATOM 670 C CA . GLU A 1 86 ? 6.755 9.825 -0.582 1.00 66.06 86 GLU A CA 1
ATOM 671 C C . GLU A 1 86 ? 5.315 9.453 -0.233 1.00 66.06 86 GLU A C 1
ATOM 673 O O . GLU A 1 86 ? 4.949 9.460 0.941 1.00 66.06 86 GLU A O 1
ATOM 678 N N . MET A 1 87 ? 4.496 9.072 -1.216 1.00 68.94 87 MET A N 1
ATOM 679 C CA . MET A 1 87 ? 3.118 8.655 -0.957 1.00 68.94 87 MET A CA 1
ATOM 680 C C . MET A 1 87 ? 3.071 7.388 -0.096 1.00 68.94 87 MET A C 1
ATOM 682 O O . MET A 1 87 ? 2.291 7.317 0.853 1.00 68.94 87 MET A O 1
ATOM 686 N N . ILE A 1 88 ? 3.907 6.392 -0.399 1.00 65.94 88 ILE A N 1
ATOM 687 C CA . ILE A 1 88 ? 3.962 5.145 0.372 1.00 65.94 88 ILE A CA 1
ATOM 688 C C . ILE A 1 88 ? 4.468 5.411 1.786 1.00 65.94 88 ILE A C 1
ATOM 690 O O . ILE A 1 88 ? 3.868 4.913 2.736 1.00 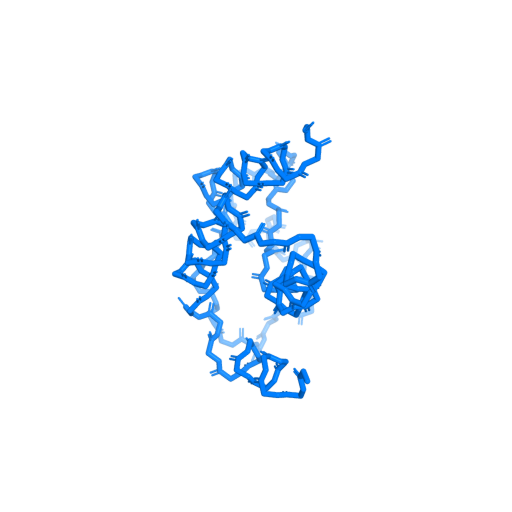65.94 88 ILE A O 1
ATOM 694 N N . LEU A 1 89 ? 5.516 6.222 1.941 1.00 67.56 89 LEU A N 1
ATOM 695 C CA . LEU A 1 89 ? 6.019 6.621 3.253 1.00 67.56 89 LEU A CA 1
ATOM 696 C C . LEU A 1 89 ? 4.941 7.357 4.048 1.00 67.56 89 LEU A C 1
ATOM 698 O O . LEU A 1 89 ? 4.670 6.966 5.178 1.00 67.56 89 LEU A O 1
ATOM 702 N N . ASN A 1 90 ? 4.262 8.340 3.455 1.00 69.00 90 ASN A N 1
ATOM 703 C CA . ASN A 1 90 ? 3.162 9.056 4.104 1.00 69.00 90 ASN A CA 1
ATOM 704 C C . ASN A 1 90 ? 2.041 8.105 4.540 1.00 69.00 90 ASN A C 1
ATOM 706 O O . ASN A 1 90 ? 1.561 8.187 5.669 1.00 69.00 90 ASN A O 1
ATOM 710 N N . ASN A 1 91 ? 1.660 7.165 3.675 1.00 67.00 91 ASN A N 1
ATOM 711 C CA . ASN A 1 91 ? 0.633 6.173 3.972 1.00 67.00 91 ASN A CA 1
ATOM 712 C C . ASN A 1 91 ? 1.056 5.222 5.102 1.00 67.00 91 ASN A C 1
ATOM 714 O O . ASN A 1 91 ? 0.241 4.907 5.967 1.00 67.00 91 ASN A O 1
ATOM 718 N N . LEU A 1 92 ? 2.315 4.776 5.122 1.00 68.12 92 LEU A N 1
ATOM 719 C CA . LEU A 1 92 ? 2.851 3.914 6.177 1.00 68.12 92 LEU A CA 1
ATOM 720 C C . LEU A 1 92 ? 2.967 4.662 7.507 1.00 68.12 92 LEU A C 1
ATOM 722 O O . LEU A 1 92 ? 2.495 4.146 8.517 1.00 68.12 92 LEU A O 1
ATOM 726 N N . PHE A 1 93 ? 3.506 5.885 7.501 1.00 66.19 93 PHE A N 1
ATOM 727 C CA . PHE A 1 93 ? 3.574 6.737 8.689 1.00 66.19 93 PHE A CA 1
ATOM 728 C C . PHE A 1 93 ? 2.182 6.975 9.276 1.00 66.19 93 PHE A C 1
ATOM 730 O O . PHE A 1 93 ? 2.003 6.808 10.479 1.00 66.19 93 PHE A O 1
ATOM 737 N N . TYR A 1 94 ? 1.184 7.267 8.438 1.00 62.94 94 TYR A N 1
ATOM 738 C CA . TYR A 1 94 ? -0.196 7.475 8.882 1.00 62.94 94 TYR A CA 1
ATOM 739 C C . TYR A 1 94 ? -0.818 6.231 9.536 1.00 62.94 94 TYR A C 1
ATOM 741 O O . TYR A 1 94 ? -1.640 6.351 10.436 1.00 62.94 94 TYR A O 1
ATOM 749 N N . ILE A 1 95 ? -0.445 5.027 9.094 1.00 63.41 95 ILE A N 1
ATOM 750 C CA . ILE A 1 95 ? -0.953 3.773 9.669 1.00 63.41 95 ILE A CA 1
ATOM 751 C C . ILE A 1 95 ? -0.268 3.434 11.009 1.00 63.41 95 ILE A C 1
ATOM 753 O O . ILE A 1 95 ? -0.860 2.749 11.844 1.00 63.41 95 ILE A O 1
ATOM 757 N N . THR A 1 96 ? 0.971 3.885 11.218 1.00 62.66 96 THR A N 1
ATOM 758 C CA . THR A 1 96 ? 1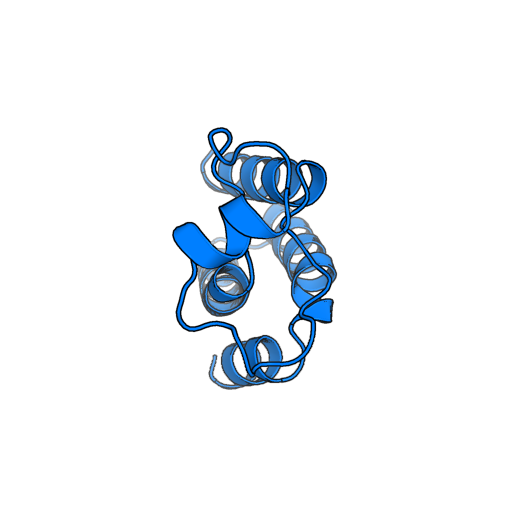.777 3.568 12.414 1.00 62.66 96 THR A CA 1
ATOM 759 C C . THR A 1 96 ? 1.638 4.551 13.583 1.00 62.66 96 THR A C 1
ATOM 761 O O . THR A 1 96 ? 2.246 4.308 14.625 1.00 62.66 96 THR A O 1
ATOM 764 N N . VAL A 1 97 ? 0.871 5.637 13.425 1.00 53.09 97 VAL A N 1
ATOM 765 C CA . VAL A 1 97 ? 0.553 6.628 14.476 1.00 53.09 97 VAL A CA 1
ATOM 766 C C . VAL A 1 97 ? -0.836 6.354 15.047 1.00 53.09 97 VAL A C 1
ATOM 768 O O . VAL A 1 97 ? -0.973 6.416 16.288 1.00 53.09 97 VAL A O 1
#

pLDDT: mean 70.48, std 15.04, range [41.75, 89.0]

Foldseek 3Di:
DVVLLVCCVVPLVCLVVLLVVLLVCCVPDDPVVNVVSVVSNVNSVVSADDPDPPQPPDDVVSCCVVPVPCVPDPDPVCDHDPVNVVSNVVSVVVNVD

Sequence (97 aa):
MFLSKQMAQLRPELTMPMFSEITHRFQTARAEVRVSLLQCLLPWLENVELVAASVPPATPLSYIMYYPDTGNKGRREGSGSTEATEMILNNLFYITV

InterPro domains:
  IPR039867 Protein furry/Tao3/Mor2 [PTHR12295] (2-97)